Protein AF-A0A8S3BQB9-F1 (afdb_monomer_lite)

Structure (mmCIF, N/CA/C/O backbone):
data_AF-A0A8S3BQB9-F1
#
_entry.id   AF-A0A8S3BQB9-F1
#
loop_
_atom_site.group_PDB
_atom_site.id
_atom_site.type_symbol
_atom_site.label_atom_id
_atom_site.label_alt_id
_atom_site.label_comp_id
_atom_site.label_asym_id
_atom_site.label_entity_id
_atom_site.label_seq_id
_atom_site.pdbx_PDB_ins_code
_atom_site.Cartn_x
_atom_site.Cartn_y
_atom_site.Cartn_z
_atom_site.occupancy
_atom_site.B_iso_or_equiv
_atom_site.auth_seq_id
_atom_site.auth_comp_id
_atom_site.auth_asym_id
_atom_site.auth_atom_id
_atom_site.pdbx_PDB_model_num
ATOM 1 N N . LEU A 1 1 ? -0.212 40.182 9.925 1.00 62.00 1 LEU A N 1
ATOM 2 C CA . LEU A 1 1 ? 0.619 39.030 9.491 1.00 62.00 1 LEU A CA 1
ATOM 3 C C . LEU A 1 1 ? 0.626 37.878 10.505 1.00 62.00 1 LEU A C 1
ATOM 5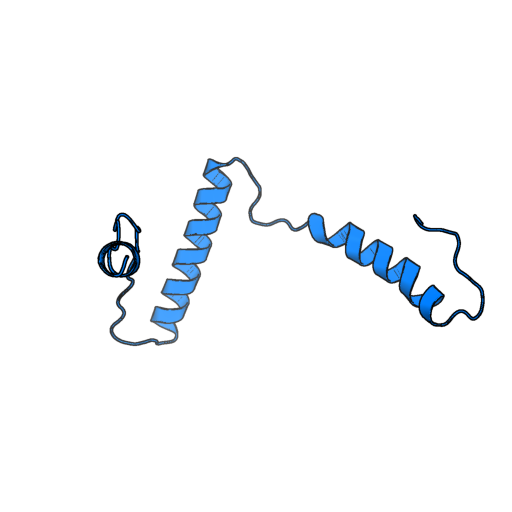 O O . LEU A 1 1 ? 0.307 36.768 10.106 1.00 62.00 1 LEU A O 1
ATOM 9 N N . LEU A 1 2 ? 0.860 38.121 11.803 1.00 71.31 2 LEU A N 1
ATOM 10 C CA . LEU A 1 2 ? 0.929 37.065 12.837 1.00 71.31 2 LEU A CA 1
ATOM 11 C C . LEU A 1 2 ? -0.335 36.177 12.964 1.00 71.31 2 LEU A C 1
ATOM 13 O O . LEU A 1 2 ? -0.227 34.973 13.175 1.00 71.31 2 LEU A O 1
ATOM 17 N N . ILE A 1 3 ? -1.528 36.760 12.801 1.00 76.94 3 ILE A N 1
ATOM 18 C CA . ILE A 1 3 ? -2.827 36.061 12.904 1.00 76.94 3 ILE A CA 1
ATOM 19 C C . ILE A 1 3 ? -2.994 35.004 11.797 1.00 76.94 3 ILE A C 1
ATOM 21 O O . ILE A 1 3 ? -3.444 33.892 12.060 1.00 76.94 3 ILE A O 1
ATOM 25 N N . TYR A 1 4 ? -2.546 35.296 10.572 1.00 76.00 4 TYR A N 1
ATOM 26 C CA . TYR A 1 4 ? -2.612 34.339 9.461 1.00 76.00 4 TYR A CA 1
ATOM 27 C C . TYR A 1 4 ? -1.680 33.135 9.655 1.00 76.00 4 TYR A C 1
ATOM 29 O O . TYR A 1 4 ? -1.967 32.061 9.151 1.00 76.00 4 TYR A O 1
ATOM 37 N N . HIS A 1 5 ? -0.576 33.289 10.391 1.00 81.44 5 HIS A N 1
ATOM 38 C CA . HIS A 1 5 ? 0.401 32.210 10.605 1.00 81.44 5 HIS A CA 1
ATOM 39 C C . HIS A 1 5 ? 0.084 31.338 11.832 1.00 81.44 5 HIS A C 1
ATOM 41 O O . HIS A 1 5 ? 0.732 30.319 12.044 1.00 81.44 5 HIS A O 1
ATOM 47 N N . LYS A 1 6 ? -0.906 31.726 12.647 1.00 87.00 6 LYS A N 1
ATOM 48 C CA . LYS A 1 6 ? -1.350 30.990 13.847 1.00 87.00 6 LYS A CA 1
ATOM 49 C C . LYS A 1 6 ? -2.785 30.467 13.745 1.00 87.00 6 LYS A C 1
ATOM 51 O O . LYS A 1 6 ? -3.319 29.947 14.720 1.00 87.00 6 LYS A O 1
ATOM 56 N N . THR A 1 7 ? -3.419 30.613 12.585 1.00 89.62 7 THR A N 1
ATOM 57 C CA . THR A 1 7 ? -4.767 30.095 12.335 1.00 89.62 7 THR A CA 1
ATOM 58 C C . THR A 1 7 ? -4.689 28.703 11.725 1.00 89.62 7 THR A C 1
ATOM 60 O O . THR A 1 7 ? -3.990 28.466 10.743 1.00 89.62 7 THR A O 1
ATOM 63 N N . PHE A 1 8 ? -5.441 27.768 12.301 1.00 91.06 8 PHE A N 1
ATOM 64 C CA . PHE A 1 8 ? -5.572 26.411 11.786 1.00 91.06 8 PHE A CA 1
ATOM 65 C C . PHE A 1 8 ? -7.006 26.222 11.301 1.00 91.06 8 PHE A C 1
ATOM 67 O O . PHE A 1 8 ? -7.941 26.291 12.091 1.00 91.06 8 PHE A O 1
ATOM 74 N N . ARG A 1 9 ? -7.184 25.966 9.998 1.00 90.19 9 ARG A N 1
ATOM 75 C CA . ARG A 1 9 ? -8.510 25.754 9.385 1.00 90.19 9 ARG A CA 1
ATOM 76 C C . ARG A 1 9 ? -9.229 24.482 9.865 1.00 90.19 9 ARG A C 1
ATOM 78 O O . ARG A 1 9 ? -10.401 24.308 9.554 1.00 90.19 9 ARG A O 1
ATOM 85 N N . GLY A 1 10 ? -8.548 23.600 10.600 1.00 92.88 10 GLY A N 1
ATOM 86 C CA . GLY A 1 10 ? -9.112 22.320 11.030 1.00 92.88 10 GLY A CA 1
ATOM 87 C C . GLY A 1 10 ? -9.449 21.407 9.845 1.00 92.88 10 GLY A C 1
ATOM 88 O O . GLY A 1 10 ? -8.732 21.416 8.844 1.00 92.88 10 GLY A O 1
ATOM 89 N N . ASN A 1 11 ? -10.519 20.614 9.988 1.00 95.00 11 ASN A N 1
ATOM 90 C CA . ASN A 1 11 ? -11.023 19.648 8.997 1.00 95.00 11 ASN A CA 1
ATOM 91 C C . ASN A 1 11 ? -9.966 18.645 8.497 1.00 95.00 11 ASN A C 1
ATOM 93 O O . ASN A 1 11 ? -9.826 18.383 7.304 1.00 95.00 11 ASN A O 1
ATOM 97 N N . ARG A 1 12 ? -9.178 18.116 9.435 1.00 95.94 12 ARG A N 1
ATOM 98 C CA . ARG A 1 12 ? -8.174 17.081 9.177 1.00 95.94 12 ARG A CA 1
ATOM 99 C C . ARG A 1 12 ? -8.669 15.790 9.826 1.00 95.94 12 ARG A C 1
ATOM 101 O O . ARG A 1 12 ? -8.552 15.684 11.046 1.00 95.94 12 ARG A O 1
ATOM 108 N N . PRO A 1 13 ? -9.284 14.866 9.070 1.00 96.50 13 PRO A N 1
ATOM 109 C CA . PRO A 1 13 ? -9.822 13.643 9.649 1.00 96.50 13 PRO A CA 1
ATOM 110 C C . PRO A 1 13 ? -8.690 12.769 10.199 1.00 96.50 13 PRO A C 1
ATOM 112 O O . PRO A 1 13 ? -7.629 12.648 9.583 1.00 96.50 13 PRO A O 1
ATOM 115 N N . THR A 1 14 ? -8.924 12.155 11.356 1.00 97.44 14 THR A N 1
ATOM 116 C CA . THR A 1 14 ? -7.990 11.234 12.009 1.00 97.44 14 THR A CA 1
ATOM 117 C C . THR A 1 14 ? -8.733 10.006 12.518 1.00 97.44 14 THR A C 1
ATOM 119 O O . THR A 1 14 ? -9.887 10.091 12.929 1.00 97.44 14 THR A O 1
ATOM 122 N N . ASN A 1 15 ? -8.044 8.865 12.523 1.00 97.12 15 ASN A N 1
ATOM 123 C CA . ASN A 1 15 ? -8.489 7.657 13.207 1.00 97.12 15 ASN A CA 1
ATOM 124 C C . ASN A 1 15 ? -7.516 7.382 14.353 1.00 97.12 15 ASN A C 1
ATOM 126 O O . ASN A 1 15 ? -6.304 7.341 14.135 1.00 97.12 15 ASN A O 1
ATOM 130 N N . SER A 1 16 ? -8.035 7.182 15.561 1.00 96.88 16 SER A N 1
ATOM 131 C CA . SER A 1 16 ? -7.235 6.830 16.734 1.00 96.88 16 SER A CA 1
ATOM 132 C C . SER A 1 16 ? -7.578 5.414 17.178 1.00 96.88 16 SER A C 1
ATOM 134 O O . SER A 1 16 ? -8.702 5.145 17.591 1.00 96.88 16 SER A O 1
ATOM 136 N N . PHE A 1 17 ? -6.597 4.515 17.112 1.00 95.94 17 PHE A N 1
ATOM 137 C CA . PHE A 1 17 ? -6.694 3.173 17.680 1.00 95.94 17 PHE A CA 1
ATOM 138 C C . PHE A 1 17 ? -6.043 3.178 19.060 1.00 95.94 17 PHE A C 1
ATOM 140 O O . PHE A 1 17 ? -4.859 3.486 19.184 1.00 95.94 17 PHE A O 1
ATOM 147 N N . VAL A 1 18 ? -6.811 2.849 20.097 1.00 96.56 18 VAL A N 1
ATOM 148 C CA . VAL A 1 18 ? -6.319 2.796 21.478 1.00 96.56 18 VAL A CA 1
ATOM 149 C C . VAL A 1 18 ? -6.285 1.344 21.930 1.00 96.56 18 VAL A C 1
ATOM 151 O O . VAL A 1 18 ? -7.301 0.655 21.916 1.00 96.56 18 VAL A O 1
ATOM 154 N N . LEU A 1 19 ? -5.099 0.885 22.324 1.00 96.06 19 LEU A N 1
ATOM 155 C CA . LEU A 1 19 ? -4.855 -0.464 22.824 1.00 96.06 19 LEU A CA 1
ATOM 156 C C . LEU A 1 19 ? -4.293 -0.364 24.249 1.00 96.06 19 LEU A C 1
ATOM 158 O O . LEU A 1 19 ? -3.394 0.448 24.469 1.00 96.06 19 LEU A O 1
ATOM 162 N N . PRO A 1 20 ? -4.745 -1.193 25.209 1.00 93.56 20 PRO A N 1
ATOM 163 C CA . PRO A 1 20 ? -4.211 -1.167 26.575 1.00 93.56 20 PRO A CA 1
ATOM 164 C C . PRO A 1 20 ? -2.708 -1.475 26.642 1.00 93.56 20 PRO A C 1
ATOM 166 O O . PRO A 1 20 ? -1.987 -0.943 27.483 1.00 93.56 20 PRO A O 1
ATOM 169 N N . ARG A 1 21 ? -2.235 -2.363 25.757 1.00 97.38 21 ARG A N 1
ATOM 170 C CA . ARG A 1 21 ? -0.828 -2.740 25.589 1.00 97.38 21 ARG A CA 1
ATOM 171 C C . ARG A 1 21 ? -0.620 -3.367 24.212 1.00 97.38 21 ARG A C 1
ATOM 173 O O . ARG A 1 21 ? -1.500 -4.071 23.712 1.00 97.38 21 ARG A O 1
ATOM 180 N N . ILE A 1 22 ? 0.568 -3.175 23.644 1.00 97.56 22 ILE A N 1
ATOM 181 C CA . ILE A 1 22 ? 1.044 -3.973 22.511 1.00 97.56 22 ILE A CA 1
ATOM 182 C C . ILE A 1 22 ? 1.548 -5.321 23.034 1.00 97.56 22 ILE A C 1
ATOM 184 O O . ILE A 1 22 ? 2.552 -5.402 23.737 1.00 97.56 22 ILE A O 1
ATOM 188 N N . THR A 1 23 ? 0.808 -6.374 22.720 1.00 98.31 23 THR A N 1
ATOM 189 C CA . THR A 1 23 ? 1.145 -7.778 22.958 1.00 98.31 23 THR A CA 1
ATOM 190 C C . THR A 1 23 ? 1.193 -8.484 21.601 1.00 98.31 23 THR A C 1
ATOM 192 O O . THR A 1 23 ? 0.677 -7.935 20.626 1.00 98.31 23 THR A O 1
ATOM 195 N N . PRO A 1 24 ? 1.755 -9.702 21.494 1.00 98.50 24 PRO A N 1
ATOM 196 C CA . PRO A 1 24 ? 1.721 -10.452 20.236 1.00 98.50 24 PRO A CA 1
ATOM 197 C C . PRO A 1 24 ? 0.303 -10.574 19.660 1.00 98.50 24 PRO A C 1
ATOM 199 O O . PRO A 1 24 ? 0.099 -10.407 18.462 1.00 98.50 24 PRO A O 1
ATOM 202 N N . PHE A 1 25 ? -0.691 -10.764 20.534 1.00 98.38 25 PHE A N 1
ATOM 203 C CA . PHE A 1 25 ? -2.095 -10.817 20.143 1.00 98.38 25 PHE A CA 1
ATOM 204 C C . PHE A 1 25 ? -2.613 -9.472 19.610 1.00 98.38 25 PHE A C 1
ATOM 206 O O . PHE A 1 25 ? -3.167 -9.426 18.515 1.00 98.38 25 PHE A O 1
ATOM 213 N N . THR A 1 26 ? -2.433 -8.366 20.345 1.00 98.19 26 THR A N 1
ATOM 214 C CA . THR A 1 26 ? -2.969 -7.060 19.909 1.00 98.19 26 THR A CA 1
ATOM 215 C C . THR A 1 26 ? -2.225 -6.496 18.701 1.00 98.19 26 THR A C 1
ATOM 217 O O . THR A 1 26 ? -2.832 -5.798 17.891 1.00 98.19 26 THR A O 1
ATOM 220 N N . LEU A 1 27 ? -0.945 -6.842 18.531 1.00 98.38 27 LEU A N 1
ATOM 221 C CA . LEU A 1 27 ? -0.185 -6.541 17.323 1.00 98.38 27 LEU A CA 1
ATOM 222 C C . LEU A 1 27 ? -0.716 -7.333 16.124 1.00 98.38 27 LEU A C 1
ATOM 224 O O . LEU A 1 27 ? -0.989 -6.734 15.088 1.00 98.38 27 LEU A O 1
ATOM 228 N N . GLY A 1 28 ? -0.913 -8.647 16.273 1.00 98.50 28 GLY A N 1
ATOM 229 C CA . GLY A 1 28 ? -1.477 -9.489 15.216 1.00 98.50 28 GLY A CA 1
ATOM 230 C C . GLY A 1 28 ? -2.869 -9.021 14.790 1.00 98.50 28 GLY A C 1
ATOM 231 O O . GLY A 1 28 ? -3.140 -8.889 13.603 1.00 98.50 28 GLY A O 1
ATOM 232 N N . MET A 1 29 ? -3.717 -8.660 15.756 1.00 98.00 29 MET A N 1
ATOM 233 C CA . MET A 1 29 ? -5.028 -8.060 15.495 1.00 98.00 29 MET A CA 1
ATOM 234 C C . MET A 1 29 ? -4.918 -6.762 14.682 1.00 98.00 29 MET A C 1
ATOM 236 O O . MET A 1 29 ? -5.697 -6.557 13.753 1.00 98.00 29 MET A O 1
ATOM 240 N N . LEU A 1 30 ? -3.967 -5.882 15.015 1.00 98.12 30 LEU A N 1
ATOM 241 C CA . LEU A 1 30 ? -3.788 -4.624 14.293 1.00 98.12 30 LEU A CA 1
ATOM 242 C C . LEU A 1 30 ? -3.295 -4.861 12.860 1.00 98.12 30 LEU A C 1
ATOM 244 O O . LEU A 1 30 ? -3.810 -4.232 11.941 1.00 98.12 30 LEU A O 1
ATOM 248 N N . ILE A 1 31 ? -2.349 -5.784 12.660 1.00 98.50 31 ILE A N 1
ATOM 249 C CA . ILE A 1 31 ? -1.875 -6.180 11.323 1.00 98.50 31 ILE A CA 1
ATOM 250 C C . ILE A 1 31 ? -3.047 -6.729 10.504 1.00 98.50 31 ILE A C 1
ATOM 252 O O . ILE A 1 31 ? -3.329 -6.207 9.428 1.00 98.50 31 ILE A O 1
ATOM 256 N N . ALA A 1 32 ? -3.795 -7.685 11.062 1.00 98.62 32 ALA A N 1
ATOM 257 C CA . ALA A 1 32 ? -4.954 -8.278 10.407 1.00 98.62 32 ALA A CA 1
ATOM 258 C C . ALA A 1 32 ? -6.009 -7.223 10.038 1.00 98.62 32 ALA A C 1
ATOM 260 O O . ALA A 1 32 ? -6.580 -7.274 8.950 1.00 98.62 32 ALA A O 1
ATOM 261 N N . ALA A 1 33 ? -6.247 -6.222 10.892 1.00 98.44 33 ALA A N 1
ATOM 262 C CA . ALA A 1 33 ? -7.162 -5.127 10.579 1.00 98.44 33 ALA A CA 1
ATOM 263 C C . ALA A 1 33 ? -6.720 -4.326 9.337 1.00 98.44 33 ALA A C 1
ATOM 265 O O . ALA A 1 33 ? -7.559 -3.955 8.514 1.00 98.44 33 ALA A O 1
ATOM 266 N N . TYR A 1 34 ? -5.416 -4.084 9.164 1.00 98.56 34 TYR A N 1
ATOM 267 C CA . TYR A 1 34 ? -4.889 -3.420 7.969 1.00 98.56 34 TYR A CA 1
ATOM 268 C C . TYR A 1 34 ? -4.890 -4.326 6.732 1.00 98.56 34 TYR A C 1
ATOM 270 O O . TYR A 1 34 ? -5.199 -3.836 5.647 1.00 98.56 34 TYR A O 1
ATOM 278 N N . GLU A 1 35 ? -4.628 -5.626 6.878 1.00 98.75 35 GLU A N 1
ATOM 279 C CA . GLU A 1 35 ? -4.747 -6.597 5.779 1.00 98.75 35 GLU A CA 1
ATOM 280 C C . GLU A 1 35 ? -6.177 -6.627 5.226 1.00 98.75 35 GLU A C 1
ATOM 282 O O . GLU A 1 35 ? -6.386 -6.482 4.022 1.00 98.75 35 GLU A O 1
ATOM 287 N N . HIS A 1 36 ? -7.179 -6.704 6.107 1.00 98.56 36 HIS A N 1
ATOM 288 C CA . HIS A 1 36 ? -8.586 -6.695 5.704 1.00 98.56 36 HIS A CA 1
ATOM 289 C C . HIS A 1 36 ? -9.014 -5.338 5.138 1.00 98.56 36 HIS A C 1
ATOM 291 O O . HIS A 1 36 ? -9.796 -5.293 4.190 1.00 98.56 36 HIS A O 1
ATOM 297 N N . LYS A 1 37 ? -8.480 -4.223 5.659 1.00 98.62 37 LYS A N 1
ATOM 298 C CA . LYS A 1 37 ? -8.705 -2.892 5.074 1.00 98.62 37 LYS A CA 1
ATOM 299 C C . LYS A 1 37 ? -8.241 -2.852 3.617 1.00 98.62 37 LYS A C 1
ATOM 301 O O . LYS A 1 37 ? -8.990 -2.378 2.768 1.00 98.62 37 LYS A O 1
ATOM 306 N N . ILE A 1 38 ? -7.022 -3.317 3.343 1.00 98.56 38 ILE A N 1
ATOM 307 C CA . ILE A 1 38 ? -6.451 -3.331 1.990 1.00 98.56 38 ILE A CA 1
ATOM 308 C C . ILE A 1 38 ? -7.266 -4.262 1.088 1.00 98.56 38 ILE A C 1
ATOM 310 O O . ILE A 1 38 ? -7.658 -3.850 0.001 1.00 98.56 38 ILE A O 1
ATOM 314 N N . PHE A 1 39 ? -7.603 -5.462 1.568 1.00 98.62 39 PHE A N 1
ATOM 315 C CA . PHE A 1 39 ? -8.432 -6.417 0.832 1.00 98.62 39 PHE A CA 1
ATOM 316 C C . PHE A 1 39 ? -9.786 -5.825 0.422 1.00 98.62 39 PHE A C 1
ATOM 318 O O . PHE A 1 39 ? -10.143 -5.859 -0.753 1.00 98.62 39 PHE A O 1
ATOM 325 N N . VAL A 1 40 ? -10.528 -5.237 1.367 1.00 98.69 40 VAL A N 1
ATOM 326 C CA . VAL A 1 40 ? -11.842 -4.640 1.084 1.00 98.69 40 VAL A CA 1
ATOM 327 C C . VAL A 1 40 ? -11.716 -3.487 0.087 1.00 98.69 40 VAL A C 1
ATOM 329 O O . VAL A 1 40 ? -12.538 -3.381 -0.818 1.00 98.69 40 VAL A O 1
ATOM 332 N N . GLN A 1 41 ? -10.682 -2.647 0.207 1.00 98.81 41 GLN A N 1
ATOM 333 C CA . GLN A 1 41 ? -10.422 -1.582 -0.768 1.00 98.81 41 GLN A CA 1
ATOM 334 C C . GLN A 1 41 ? -10.149 -2.141 -2.169 1.00 98.81 41 GLN A C 1
ATOM 336 O O . GLN A 1 41 ? -10.697 -1.622 -3.138 1.00 98.81 41 GLN A O 1
ATOM 341 N N . GLY A 1 42 ? -9.368 -3.218 -2.277 1.00 98.56 42 GLY A N 1
ATOM 342 C CA . GLY A 1 42 ? -9.110 -3.893 -3.547 1.00 98.56 42 GLY A CA 1
ATOM 343 C C . GLY A 1 42 ? -10.373 -4.448 -4.196 1.00 98.56 42 GLY A C 1
ATOM 344 O O . GLY A 1 42 ? -10.601 -4.216 -5.378 1.00 98.56 42 GLY A O 1
ATOM 345 N N . GLN A 1 43 ? -11.235 -5.094 -3.405 1.00 98.44 43 GLN A N 1
ATOM 346 C CA . GLN A 1 43 ? -12.522 -5.610 -3.883 1.00 98.44 43 GLN A CA 1
ATOM 347 C C . GLN A 1 43 ? -13.462 -4.491 -4.353 1.00 98.44 43 GLN A C 1
ATOM 349 O O . GLN A 1 43 ? -14.123 -4.637 -5.374 1.00 98.44 43 GLN A O 1
ATOM 354 N N . ILE A 1 44 ? -13.508 -3.355 -3.646 1.00 98.69 44 ILE A N 1
ATOM 355 C CA . ILE A 1 44 ? -14.313 -2.188 -4.055 1.00 98.69 44 ILE A CA 1
ATOM 356 C C . ILE A 1 44 ? -13.829 -1.614 -5.392 1.00 98.69 44 ILE A C 1
ATOM 358 O O . ILE A 1 44 ? -14.643 -1.158 -6.193 1.00 98.69 44 ILE A O 1
ATOM 362 N N . TRP A 1 45 ? -12.516 -1.599 -5.619 1.00 98.50 45 TRP A N 1
ATOM 363 C CA . TRP A 1 45 ? -11.913 -1.050 -6.834 1.00 98.50 45 TRP A CA 1
ATOM 364 C C . TRP A 1 45 ? -11.748 -2.058 -7.972 1.00 98.50 45 TRP A C 1
ATOM 366 O O . TRP A 1 45 ? -11.232 -1.671 -9.016 1.00 98.50 45 TRP A O 1
ATOM 376 N N . ASP A 1 46 ? -12.187 -3.306 -7.791 1.00 98.12 46 ASP A N 1
ATOM 377 C CA . ASP A 1 46 ? -12.012 -4.396 -8.761 1.00 98.12 46 ASP A CA 1
ATOM 378 C C . ASP A 1 46 ? -10.544 -4.564 -9.205 1.00 98.12 46 ASP A C 1
ATOM 380 O O . ASP A 1 46 ? -10.215 -4.703 -10.382 1.00 98.12 46 ASP A O 1
ATOM 384 N N . ILE A 1 47 ? -9.630 -4.503 -8.230 1.00 97.81 47 ILE A N 1
ATOM 385 C CA . ILE A 1 47 ? -8.197 -4.740 -8.429 1.00 97.81 47 ILE A CA 1
ATOM 386 C C . ILE A 1 47 ? -7.719 -5.913 -7.581 1.00 97.81 47 ILE A C 1
ATOM 388 O O . ILE A 1 47 ? -8.194 -6.160 -6.469 1.00 97.81 47 ILE A O 1
ATOM 392 N N . ASN A 1 48 ? -6.707 -6.613 -8.079 1.00 97.31 48 ASN A N 1
ATOM 393 C CA . ASN A 1 48 ? -6.084 -7.695 -7.340 1.00 97.31 48 ASN A CA 1
ATOM 394 C C . ASN A 1 48 ? -5.066 -7.153 -6.322 1.00 97.31 48 ASN A C 1
ATOM 396 O O . ASN A 1 48 ? -3.972 -6.731 -6.679 1.00 97.31 48 ASN A O 1
ATOM 400 N N . SER A 1 49 ? -5.402 -7.197 -5.032 1.00 97.31 49 SER A N 1
ATOM 401 C CA . SER A 1 49 ? -4.497 -6.772 -3.949 1.00 97.31 49 SER A CA 1
ATOM 402 C C . SER A 1 49 ? -3.335 -7.732 -3.668 1.00 97.31 49 SER A C 1
ATOM 404 O O . SER A 1 49 ? -2.522 -7.442 -2.792 1.00 97.31 49 SER A O 1
ATOM 406 N N . TYR A 1 50 ? -3.273 -8.875 -4.352 1.00 97.12 50 TYR A N 1
ATOM 407 C CA . TYR A 1 50 ? -2.331 -9.956 -4.055 1.00 97.12 50 TYR A CA 1
ATOM 408 C C . TYR A 1 50 ? -1.291 -10.197 -5.155 1.00 97.12 50 TYR A C 1
ATOM 410 O O . TYR A 1 50 ? -0.490 -11.121 -5.024 1.00 97.12 50 TYR A O 1
ATOM 418 N N . ASP A 1 51 ? -1.283 -9.401 -6.229 1.00 96.44 51 ASP A N 1
ATOM 419 C CA . ASP A 1 51 ? -0.235 -9.463 -7.251 1.00 96.44 51 ASP A CA 1
ATOM 420 C C . ASP A 1 51 ? 0.789 -8.325 -7.141 1.00 96.44 51 ASP A C 1
ATOM 422 O O . ASP A 1 51 ? 0.662 -7.389 -6.351 1.00 96.44 51 ASP A O 1
ATOM 426 N N . GLN A 1 52 ? 1.880 -8.467 -7.899 1.00 94.94 52 GLN A N 1
ATOM 427 C CA . GLN A 1 52 ? 2.994 -7.526 -7.889 1.00 94.94 52 GLN A CA 1
ATOM 428 C C . GLN A 1 52 ? 3.707 -7.475 -9.249 1.00 94.94 52 GLN A C 1
ATOM 430 O O . GLN A 1 52 ? 4.930 -7.528 -9.325 1.00 94.94 52 GLN A O 1
ATOM 435 N N . PHE A 1 53 ? 2.978 -7.371 -10.360 1.00 95.25 53 PHE A N 1
ATOM 436 C CA . PHE A 1 53 ? 3.611 -7.368 -11.692 1.00 95.25 53 PHE A CA 1
ATOM 437 C C . PHE A 1 53 ? 4.555 -6.176 -11.927 1.00 95.25 53 PHE A C 1
ATOM 439 O O . PHE A 1 53 ? 5.523 -6.282 -12.680 1.00 95.25 53 PHE A O 1
ATOM 446 N N . GLY A 1 54 ? 4.322 -5.055 -11.236 1.00 95.75 54 GLY A N 1
ATOM 447 C CA . GLY A 1 54 ? 5.087 -3.817 -11.405 1.00 95.75 54 GLY A CA 1
ATOM 448 C C . GLY A 1 54 ? 6.583 -3.899 -11.071 1.00 95.75 54 GLY A C 1
ATOM 449 O O . GLY A 1 54 ? 7.314 -2.974 -11.411 1.00 95.75 54 GLY A O 1
ATOM 450 N N . VAL A 1 55 ? 7.075 -4.973 -10.436 1.00 97.44 55 VAL A N 1
ATOM 451 C CA . VAL A 1 55 ? 8.514 -5.105 -10.122 1.00 97.44 55 VAL A CA 1
ATOM 452 C C . VAL A 1 55 ? 9.341 -5.769 -11.214 1.00 97.44 55 VAL A C 1
ATOM 454 O O . VAL A 1 55 ? 10.568 -5.682 -11.185 1.00 97.44 55 VAL A O 1
ATOM 457 N N . GLU A 1 56 ? 8.704 -6.446 -12.165 1.00 97.12 56 GLU A N 1
ATOM 458 C CA . GLU A 1 56 ? 9.421 -7.338 -13.076 1.00 97.12 56 GLU A CA 1
ATOM 459 C C . GLU A 1 56 ? 10.270 -6.577 -14.095 1.00 97.12 56 GLU A C 1
ATOM 461 O O . GLU A 1 56 ? 11.438 -6.916 -14.289 1.00 97.12 56 GLU A O 1
ATOM 466 N N . LEU A 1 57 ? 9.746 -5.489 -14.669 1.00 96.44 57 LEU A N 1
ATOM 467 C CA . LEU A 1 57 ? 10.497 -4.682 -15.634 1.00 96.44 57 LEU A CA 1
ATOM 468 C C . LEU A 1 57 ? 11.781 -4.11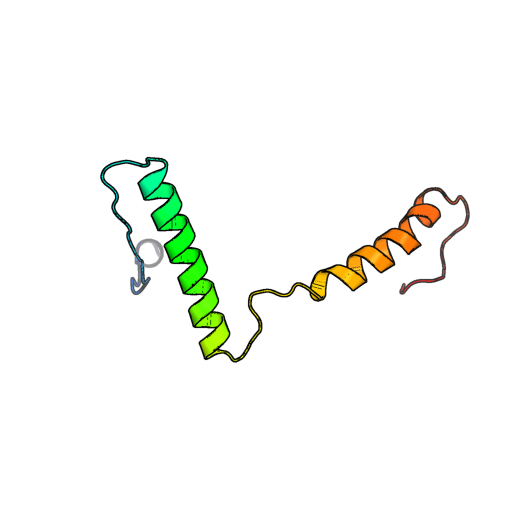2 -15.014 1.00 96.44 57 LEU A C 1
ATOM 470 O O . LEU A 1 57 ? 12.852 -4.208 -15.606 1.00 96.44 57 LEU A O 1
ATOM 474 N N . GLY A 1 58 ? 11.700 -3.587 -13.788 1.00 96.56 58 GLY A N 1
ATOM 475 C CA . GLY A 1 58 ? 12.865 -3.051 -13.082 1.00 96.56 58 GLY A CA 1
ATOM 476 C C . GLY A 1 58 ? 13.941 -4.111 -12.833 1.00 96.56 58 GLY A C 1
ATOM 477 O O . GLY A 1 58 ? 15.118 -3.857 -13.076 1.00 96.56 58 GLY A O 1
ATOM 478 N N . LYS A 1 59 ? 13.548 -5.325 -12.419 1.00 97.44 59 LYS A N 1
ATOM 479 C CA . LYS A 1 59 ? 14.488 -6.448 -12.242 1.00 97.44 59 LYS A CA 1
ATOM 480 C C . LYS A 1 59 ? 15.158 -6.845 -13.559 1.00 97.44 59 LYS A C 1
ATOM 482 O O . LYS A 1 59 ? 16.356 -7.124 -13.571 1.00 97.44 59 LYS A O 1
ATOM 487 N N . GLN A 1 60 ? 14.399 -6.881 -14.654 1.00 96.94 60 GLN A N 1
ATOM 488 C CA . GLN A 1 60 ? 14.916 -7.235 -15.977 1.00 96.94 60 GLN A CA 1
ATOM 489 C C . GLN A 1 60 ? 15.924 -6.201 -16.484 1.00 96.94 60 GLN A C 1
ATOM 491 O O . GLN A 1 60 ? 17.031 -6.573 -16.872 1.00 96.94 60 GLN A O 1
ATOM 496 N N . LEU A 1 61 ? 15.576 -4.914 -16.412 1.00 96.00 61 LEU A N 1
ATOM 497 C CA . LEU A 1 61 ? 16.453 -3.822 -16.833 1.00 96.00 61 LEU A CA 1
ATOM 498 C C . LEU A 1 61 ? 17.712 -3.746 -15.966 1.00 96.00 61 LEU A C 1
ATOM 500 O O . LEU A 1 61 ? 18.816 -3.686 -16.498 1.00 96.00 61 LEU A O 1
ATOM 504 N N . ALA A 1 62 ? 17.578 -3.849 -14.641 1.00 96.25 62 ALA A N 1
ATOM 505 C CA . ALA A 1 62 ? 18.728 -3.843 -13.739 1.00 96.25 62 ALA A CA 1
ATOM 506 C C . ALA A 1 62 ? 19.707 -4.988 -14.044 1.00 96.25 62 ALA A C 1
ATOM 508 O O . ALA A 1 62 ? 20.918 -4.785 -14.025 1.00 96.25 62 ALA A O 1
ATOM 509 N N . LYS A 1 63 ? 19.201 -6.183 -14.375 1.00 96.25 63 LYS A N 1
ATOM 510 C CA . LYS A 1 63 ? 20.038 -7.327 -14.760 1.00 96.25 63 LYS A CA 1
ATOM 511 C C . LYS A 1 63 ? 20.774 -7.100 -16.086 1.00 96.25 63 LYS A C 1
ATOM 513 O O . LYS A 1 63 ? 21.890 -7.589 -16.231 1.00 96.25 63 LYS A O 1
ATOM 518 N N . ALA A 1 64 ? 20.157 -6.389 -17.030 1.00 93.25 64 ALA A N 1
ATOM 519 C CA . ALA A 1 64 ? 20.780 -6.027 -18.302 1.00 93.25 64 ALA A CA 1
ATOM 520 C C . ALA A 1 64 ? 21.862 -4.947 -18.133 1.00 93.25 64 ALA A C 1
ATOM 522 O O . ALA A 1 64 ? 22.915 -5.050 -18.752 1.00 93.25 64 ALA A O 1
ATOM 523 N N . ILE A 1 65 ? 21.626 -3.969 -17.253 1.00 94.62 65 ILE A N 1
ATOM 524 C CA . ILE A 1 65 ? 22.537 -2.840 -17.003 1.00 94.62 65 ILE A CA 1
ATOM 525 C C . ILE A 1 65 ? 23.724 -3.241 -16.119 1.00 94.62 65 ILE A C 1
ATOM 527 O O . ILE A 1 65 ? 24.825 -2.740 -16.310 1.00 94.62 65 ILE A O 1
ATOM 531 N N . LEU A 1 66 ? 23.541 -4.162 -15.166 1.00 94.94 66 LEU A N 1
ATOM 532 C CA . LEU A 1 66 ? 24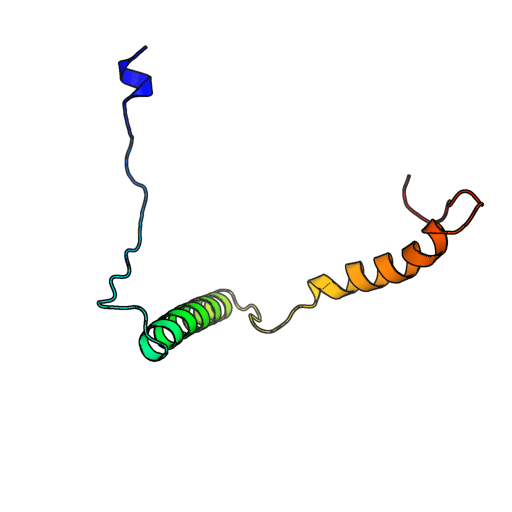.594 -4.578 -14.231 1.00 94.94 66 LEU A CA 1
ATOM 533 C C . LEU A 1 66 ? 25.969 -4.866 -14.885 1.00 94.94 66 LEU A C 1
ATOM 535 O O . LEU A 1 66 ? 26.952 -4.315 -14.399 1.00 94.94 66 LEU A O 1
ATOM 539 N N . PRO A 1 67 ? 26.088 -5.668 -15.966 1.00 93.06 67 PRO A N 1
ATOM 540 C CA . PRO A 1 67 ? 27.381 -5.919 -16.613 1.00 93.06 67 PRO A CA 1
ATOM 541 C C . PRO A 1 67 ? 27.964 -4.703 -17.349 1.00 93.06 67 PRO A C 1
ATOM 543 O O . PRO A 1 67 ? 29.168 -4.655 -17.589 1.00 93.06 67 PRO A O 1
ATOM 5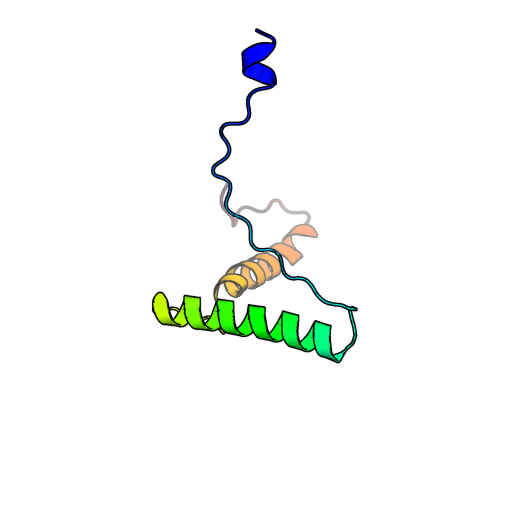46 N N . GLU A 1 68 ? 27.137 -3.730 -17.728 1.00 92.69 68 GLU A N 1
ATOM 547 C CA . GLU A 1 68 ? 27.585 -2.514 -18.411 1.00 92.69 68 GLU A CA 1
ATOM 548 C C . GLU A 1 68 ? 28.314 -1.558 -17.454 1.00 92.69 68 GLU A C 1
ATOM 550 O O . GLU A 1 68 ? 29.138 -0.765 -17.900 1.00 92.69 68 GLU A O 1
ATOM 555 N N . LEU A 1 69 ? 28.078 -1.674 -16.140 1.00 91.75 69 LEU A N 1
ATOM 556 C CA . LEU A 1 69 ? 28.741 -0.856 -15.116 1.00 91.75 69 LEU A CA 1
ATOM 557 C C . LEU A 1 69 ? 30.239 -1.167 -14.967 1.00 91.75 69 LEU A C 1
ATOM 559 O O . LEU A 1 69 ? 31.013 -0.275 -14.627 1.00 91.75 69 LEU A O 1
ATOM 563 N N . ASP A 1 70 ? 30.648 -2.407 -15.246 1.00 90.56 70 ASP A N 1
ATOM 564 C CA . ASP A 1 70 ? 32.053 -2.835 -15.211 1.00 90.56 70 ASP A CA 1
ATOM 565 C C . ASP A 1 70 ? 32.749 -2.676 -16.579 1.00 90.56 70 ASP A C 1
ATOM 567 O O . ASP A 1 70 ? 33.962 -2.873 -16.711 1.00 90.56 70 ASP A O 1
ATOM 571 N N . ALA A 1 71 ? 31.995 -2.334 -17.630 1.00 85.31 71 ALA A N 1
ATOM 572 C CA . ALA A 1 71 ? 32.515 -2.231 -18.983 1.00 85.31 71 ALA A CA 1
ATOM 573 C C . ALA A 1 71 ? 33.289 -0.920 -19.193 1.00 85.31 71 ALA A C 1
ATOM 575 O O . ALA A 1 71 ? 32.849 0.170 -18.852 1.00 85.31 71 ALA A O 1
ATOM 576 N N . THR A 1 72 ? 34.450 -1.007 -19.844 1.00 82.44 72 THR A N 1
ATOM 577 C CA . THR A 1 72 ? 35.289 0.168 -20.156 1.00 82.44 72 THR A CA 1
ATOM 578 C C . THR A 1 72 ? 34.819 0.933 -21.399 1.00 82.44 72 THR A C 1
ATOM 580 O O . THR A 1 72 ? 35.359 1.991 -21.718 1.00 82.44 72 THR A O 1
ATOM 583 N N . LYS A 1 73 ? 33.862 0.377 -22.152 1.00 86.69 73 LYS A N 1
ATOM 584 C CA . LYS A 1 73 ? 33.345 0.967 -23.393 1.00 86.69 73 LYS A CA 1
ATOM 585 C C . LYS A 1 73 ? 32.110 1.821 -23.095 1.00 86.69 73 LYS A C 1
ATOM 587 O O . LYS A 1 73 ? 31.298 1.409 -22.273 1.00 86.69 73 LYS A O 1
ATOM 592 N N . PRO A 1 74 ? 31.934 2.960 -23.785 1.00 85.62 74 PRO A N 1
ATOM 593 C CA . PRO A 1 74 ? 30.727 3.762 -23.645 1.00 85.62 74 PRO A CA 1
ATOM 594 C C . PRO A 1 74 ? 29.493 2.960 -24.083 1.00 85.62 74 PRO A C 1
ATOM 596 O O . PRO A 1 74 ? 29.512 2.301 -25.125 1.00 85.62 74 PRO A O 1
ATOM 599 N N . VAL A 1 75 ? 28.435 3.028 -23.278 1.00 90.81 75 VAL A N 1
ATOM 600 C CA . VAL A 1 75 ? 27.140 2.378 -23.520 1.00 90.81 75 VAL A CA 1
ATOM 601 C C . VAL A 1 75 ? 26.285 3.273 -24.421 1.00 90.81 75 VAL A C 1
ATOM 603 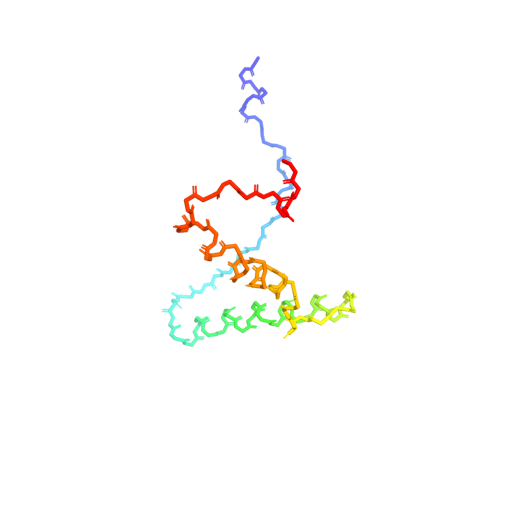O O . VAL A 1 75 ? 26.196 4.474 -24.187 1.00 90.81 75 VAL A O 1
ATOM 606 N N . THR A 1 76 ? 25.663 2.701 -25.456 1.00 92.38 76 THR A N 1
ATOM 607 C CA . THR A 1 76 ? 24.822 3.426 -26.438 1.00 92.38 76 THR A CA 1
ATOM 608 C C . THR A 1 76 ? 23.470 2.750 -26.694 1.00 92.38 76 THR A C 1
ATOM 610 O O . THR A 1 76 ? 22.785 3.063 -27.664 1.00 92.38 76 THR A O 1
ATOM 613 N N . THR A 1 77 ? 23.106 1.777 -25.859 1.00 91.75 77 THR A N 1
ATOM 614 C CA . THR A 1 77 ? 21.950 0.884 -26.030 1.00 91.75 77 THR A CA 1
ATOM 615 C C . THR A 1 77 ? 20.663 1.381 -25.369 1.00 91.75 77 THR A C 1
ATOM 617 O O . THR A 1 77 ? 19.609 0.805 -25.632 1.00 91.75 77 THR A O 1
ATOM 620 N N . HIS A 1 78 ? 20.731 2.437 -24.554 1.00 92.31 78 HIS A N 1
ATOM 621 C CA . HIS A 1 78 ? 19.596 3.002 -23.809 1.00 92.31 78 HIS A CA 1
ATOM 622 C C . HIS A 1 78 ? 19.250 4.413 -24.294 1.00 92.31 78 HIS A C 1
ATOM 624 O O . HIS A 1 78 ? 19.931 4.964 -25.163 1.00 92.31 78 HIS A O 1
ATOM 630 N N . ASP A 1 79 ? 18.169 4.981 -23.758 1.00 92.38 79 ASP A N 1
ATOM 631 C CA . ASP A 1 79 ? 17.785 6.368 -24.014 1.00 92.38 79 ASP A CA 1
ATOM 632 C C . ASP A 1 79 ? 18.849 7.384 -23.527 1.00 92.38 79 ASP A C 1
ATOM 634 O O . ASP A 1 79 ? 19.643 7.046 -22.645 1.00 92.38 79 ASP A O 1
ATOM 638 N N . PRO A 1 80 ? 18.922 8.585 -24.151 1.00 79.50 80 PRO A N 1
ATOM 639 C CA . PRO A 1 80 ? 20.000 9.560 -23.931 1.00 79.50 80 PRO A CA 1
ATOM 640 C C . PRO A 1 80 ? 20.055 10.191 -22.537 1.00 79.50 80 PRO A C 1
ATOM 642 O O . PRO A 1 80 ? 18.978 10.500 -21.980 1.00 79.50 80 PRO A O 1
#

Radius of gyration: 24.18 Å; chains: 1; bounding box: 50×50×5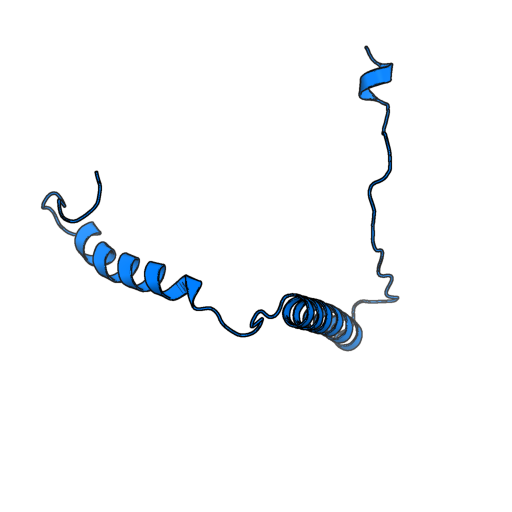3 Å

Sequence (80 aa):
LLIYHKTFRGNRPTNSFVLPRITPFTLGMLIAAYEHKIFVQGQIWDINSYDQFGVELGKQLAKAILPELDATKPVTTHDP

Foldseek 3Di:
DVVVVPDDPDPDDDDDDDDPDDDPVVVVVVVVVVVVVLVVVCVVVVHDSPDDPVCPVVVVVCVVCVVVVVDPDDDDPDDD

pLDDT: mean 93.88, std 6.78, range [62.0, 98.81]

Organism: NCBI:txid392030

InterPro domains:
  IPR001672 Phosphoglucose isomerase (PGI) [PF00342] (2-80)
  IPR001672 Phosphoglucose isomerase (PGI) [PR00662] (10-28)
  IPR001672 Phosphoglucose isomerase (PGI) [PR00662] (28-42)
  IPR001672 Phosphoglucose isomerase (PGI) [PR00662] (42-55)
  IPR001672 Phosphoglucose isomerase (PGI) [PS51463] (1-80)
  IPR001672 Phosphoglucose isomerase (PGI) [PTHR11469] (2-75)
  IPR018189 Phosphoglucose isomerase, conserved site [PS00174] (42-59)
  IPR023096 Phosphoglucose isomerase, C-terminal [G3DSA:1.10.1390.10] (52-80)
  IPR035482 Phosphoglucose isomerase, SIS domain 2 [cd05016] (8-65)
  IPR046348 SIS domain superfamily [SSF53697] (2-79)

Secondary structure (DSSP, 8-state):
-HHHHS-------------S---HHHHHHHHHHHHHHHHHHHHHTT--TT--GGGHHHHHHHHHHGGGTT-SSPP-SS--